Protein AF-A0A8D5JKZ5-F1 (afdb_monomer)

Organism: NCBI:txid2772557

Radius of gyration: 15.25 Å; Cα contacts (8 Å, |Δi|>4): 56; chains: 1; bounding box: 30×24×39 Å

Structure (mmCIF, N/CA/C/O backbone):
data_AF-A0A8D5JKZ5-F1
#
_entry.id   AF-A0A8D5JKZ5-F1
#
loop_
_atom_site.group_PDB
_atom_site.id
_atom_site.type_symbol
_atom_site.label_atom_id
_atom_site.label_alt_id
_atom_site.label_comp_id
_atom_site.label_asym_id
_atom_site.label_entity_id
_atom_site.label_seq_id
_atom_site.pdbx_PDB_ins_code
_atom_site.Cartn_x
_atom_site.Cartn_y
_atom_site.Cartn_z
_atom_site.occupancy
_atom_site.B_iso_or_equiv
_atom_site.auth_seq_id
_atom_site.auth_comp_id
_atom_site.auth_asym_id
_atom_site.auth_atom_id
_atom_site.pdbx_PDB_model_num
ATOM 1 N N . MET A 1 1 ? -13.421 12.354 20.305 1.00 51.94 1 MET A N 1
ATOM 2 C CA . MET A 1 1 ? -14.465 12.404 19.262 1.00 51.94 1 MET A CA 1
ATOM 3 C C . MET A 1 1 ? -13.769 12.057 17.961 1.00 51.94 1 MET A C 1
ATOM 5 O O . MET A 1 1 ? -12.838 12.767 17.607 1.00 51.94 1 MET A O 1
ATOM 9 N N . PHE A 1 2 ? -14.089 10.918 17.348 1.00 59.00 2 PHE A N 1
ATOM 10 C CA . PHE A 1 2 ? -13.493 10.547 16.064 1.00 59.00 2 PHE A CA 1
ATOM 11 C C . PHE A 1 2 ? -13.867 11.606 15.033 1.00 59.00 2 PHE A C 1
ATOM 13 O O . PHE A 1 2 ? -15.048 11.922 14.882 1.00 59.00 2 PHE A O 1
ATOM 20 N N . ASP A 1 3 ? -12.876 12.170 14.352 1.00 75.62 3 ASP A N 1
ATOM 21 C CA . ASP A 1 3 ? -13.149 13.134 13.297 1.00 75.62 3 ASP A CA 1
ATOM 22 C C . ASP A 1 3 ? -13.537 12.352 12.037 1.00 75.62 3 ASP A C 1
ATOM 24 O O . ASP A 1 3 ? -12.699 11.906 11.252 1.00 75.62 3 ASP A O 1
ATOM 28 N N . HIS A 1 4 ? -14.834 12.066 11.915 1.00 82.62 4 HIS A N 1
ATOM 29 C CA . HIS A 1 4 ? -15.393 11.237 10.847 1.00 82.62 4 HIS A CA 1
ATOM 30 C C . HIS A 1 4 ? -15.001 11.757 9.454 1.00 82.62 4 HIS A C 1
ATOM 32 O O . HIS A 1 4 ? -14.734 10.966 8.550 1.00 82.62 4 HIS A O 1
ATOM 38 N N . ASN A 1 5 ? -14.876 13.079 9.307 1.00 87.19 5 ASN A N 1
ATOM 39 C CA . ASN A 1 5 ? -14.410 13.710 8.075 1.00 87.19 5 ASN A CA 1
ATOM 40 C C . ASN A 1 5 ? -12.963 13.326 7.754 1.00 87.19 5 ASN A C 1
ATOM 42 O O . ASN A 1 5 ? -12.673 12.917 6.634 1.00 87.19 5 ASN A O 1
ATOM 46 N N . MET A 1 6 ? -12.077 13.350 8.751 1.00 88.25 6 MET A N 1
ATOM 47 C CA . MET A 1 6 ? -10.681 12.944 8.586 1.00 88.25 6 MET A CA 1
ATOM 48 C C . MET A 1 6 ? -10.557 11.471 8.178 1.00 88.25 6 MET A C 1
ATOM 50 O O . MET A 1 6 ? -9.745 11.139 7.316 1.00 88.25 6 MET A O 1
ATOM 54 N N . LEU A 1 7 ? -11.365 10.581 8.764 1.00 91.12 7 LEU A N 1
ATOM 55 C CA . LEU A 1 7 ? -11.399 9.169 8.374 1.00 91.12 7 LEU A CA 1
ATOM 56 C C . LEU A 1 7 ? -11.854 8.999 6.917 1.00 91.12 7 LEU A C 1
ATOM 58 O O . LEU A 1 7 ? -11.210 8.278 6.153 1.00 91.12 7 LEU A O 1
ATOM 62 N N . LEU A 1 8 ? -12.930 9.686 6.521 1.00 92.38 8 LEU A N 1
ATOM 63 C CA . LEU A 1 8 ? -13.418 9.679 5.141 1.00 92.38 8 LEU A CA 1
ATOM 64 C C . LEU A 1 8 ? -12.366 10.206 4.161 1.00 92.38 8 LEU A C 1
ATOM 66 O O . LEU A 1 8 ? -12.198 9.635 3.086 1.00 92.38 8 LEU A O 1
ATOM 70 N N . ASP A 1 9 ? -11.624 11.246 4.528 1.00 93.62 9 ASP A N 1
ATOM 71 C CA . ASP A 1 9 ? -10.573 11.800 3.677 1.00 93.62 9 ASP A CA 1
ATOM 72 C C . ASP A 1 9 ? -9.389 10.845 3.512 1.00 93.62 9 ASP A C 1
ATOM 74 O O . ASP A 1 9 ? -8.822 10.757 2.422 1.00 93.62 9 ASP A O 1
ATOM 78 N N . ILE A 1 10 ? -9.033 1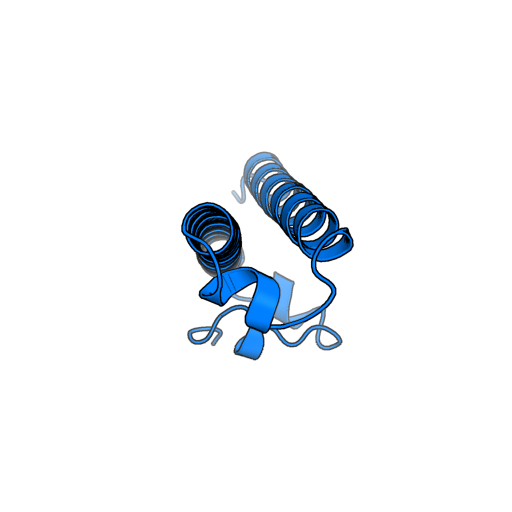0.081 4.549 1.00 93.94 10 ILE A N 1
ATOM 79 C CA . ILE A 1 10 ? -7.999 9.041 4.437 1.00 93.94 10 ILE A CA 1
ATOM 80 C C . ILE A 1 10 ? -8.492 7.896 3.540 1.00 93.94 10 ILE A C 1
ATOM 82 O O . ILE A 1 10 ? -7.757 7.437 2.666 1.00 93.94 10 ILE A O 1
ATOM 86 N N . LEU A 1 11 ? -9.749 7.467 3.688 1.00 93.88 11 LEU A N 1
ATOM 87 C CA . LEU A 1 11 ? -10.349 6.448 2.819 1.00 93.88 11 LEU A CA 1
ATOM 88 C C . LEU A 1 11 ? -10.393 6.898 1.351 1.00 93.88 11 LEU A C 1
ATOM 90 O O . LEU A 1 11 ? -10.084 6.112 0.454 1.00 93.88 11 LEU A O 1
ATOM 94 N N . ARG A 1 12 ? -10.719 8.172 1.090 1.00 95.31 12 ARG A N 1
ATOM 95 C CA . ARG A 1 12 ? -10.666 8.762 -0.258 1.00 95.31 12 ARG A CA 1
ATOM 96 C C . ARG A 1 12 ? -9.250 8.743 -0.828 1.00 95.31 12 ARG A C 1
ATOM 98 O O . ARG A 1 12 ? -9.080 8.328 -1.971 1.00 95.31 12 ARG A O 1
ATOM 105 N N . GLN A 1 13 ? -8.243 9.109 -0.036 1.00 94.62 13 GLN A N 1
ATOM 106 C CA . GLN A 1 13 ? -6.837 9.053 -0.457 1.00 94.62 13 GLN A CA 1
ATOM 107 C C . GLN A 1 13 ? -6.402 7.631 -0.824 1.00 94.62 13 GLN A C 1
ATOM 109 O O . GLN A 1 13 ? -5.782 7.433 -1.869 1.00 94.62 13 GLN A O 1
ATOM 114 N N . ILE A 1 14 ? -6.783 6.631 -0.020 1.00 95.12 14 ILE A N 1
ATOM 115 C CA . ILE A 1 14 ? -6.515 5.217 -0.323 1.00 95.12 14 ILE A CA 1
ATOM 116 C C . ILE A 1 14 ? -7.174 4.817 -1.645 1.00 95.12 14 ILE A C 1
ATOM 118 O O . ILE A 1 14 ? -6.524 4.206 -2.497 1.00 95.12 14 ILE A O 1
ATOM 122 N N . LEU A 1 15 ? -8.444 5.177 -1.847 1.00 95.38 15 LEU A N 1
ATOM 123 C CA . LEU A 1 15 ? -9.175 4.862 -3.073 1.00 95.38 15 LEU A CA 1
ATOM 124 C C . LEU A 1 15 ? -8.525 5.505 -4.306 1.00 95.38 15 LEU A C 1
ATOM 126 O O . LEU A 1 15 ? -8.358 4.847 -5.333 1.00 95.38 15 LEU A O 1
ATOM 130 N N . GLU A 1 16 ? -8.144 6.778 -4.222 1.00 96.25 16 GLU A N 1
ATOM 131 C CA . GLU A 1 16 ? -7.480 7.486 -5.318 1.00 96.25 16 GLU A CA 1
ATOM 132 C C . GLU A 1 16 ? -6.103 6.904 -5.636 1.00 96.25 16 GLU A C 1
ATOM 134 O O . GLU A 1 16 ? -5.793 6.674 -6.808 1.00 96.25 16 GLU A O 1
ATOM 139 N N . ALA A 1 17 ? -5.292 6.617 -4.616 1.00 95.69 17 ALA A N 1
ATOM 140 C CA . ALA A 1 17 ? -3.996 5.976 -4.795 1.00 95.69 17 ALA A CA 1
ATOM 141 C C . ALA A 1 17 ? -4.153 4.590 -5.442 1.00 95.69 17 ALA A C 1
ATOM 143 O O . ALA A 1 17 ? -3.463 4.290 -6.415 1.00 95.69 17 ALA A O 1
ATOM 144 N N . SER A 1 18 ? -5.130 3.795 -4.995 1.00 94.56 18 SER A N 1
ATOM 145 C CA . SER A 1 18 ? -5.421 2.463 -5.547 1.00 94.56 18 SER A CA 1
ATOM 146 C C . SER A 1 18 ? -5.846 2.523 -7.018 1.00 94.56 18 SER A C 1
ATOM 148 O O . SER A 1 18 ? -5.379 1.733 -7.844 1.00 94.56 18 SER A O 1
ATOM 150 N N . LYS A 1 19 ? -6.681 3.507 -7.385 1.00 95.81 19 LYS A N 1
ATOM 151 C CA . LYS A 1 19 ? -7.060 3.763 -8.785 1.00 95.81 19 LYS A CA 1
ATOM 152 C C . LYS A 1 19 ? -5.852 4.154 -9.635 1.00 95.81 19 LYS A C 1
ATOM 154 O O . LYS A 1 19 ? -5.709 3.659 -10.748 1.00 95.81 19 LYS A O 1
ATOM 159 N N . ARG A 1 20 ? -4.967 5.016 -9.120 1.00 95.00 20 ARG A N 1
ATOM 160 C CA . ARG A 1 20 ? -3.738 5.428 -9.824 1.00 95.00 20 ARG A CA 1
ATOM 161 C C . ARG A 1 20 ? -2.783 4.259 -10.034 1.00 95.00 20 ARG A C 1
ATOM 163 O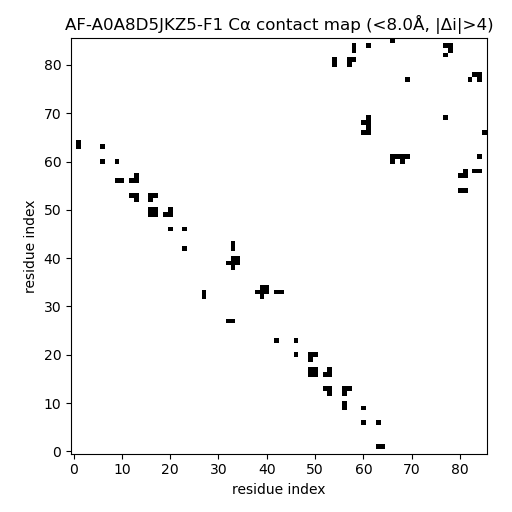 O . ARG A 1 20 ? -2.236 4.137 -11.125 1.00 95.00 20 ARG A O 1
ATOM 170 N N . VAL A 1 21 ? -2.604 3.408 -9.024 1.00 94.19 21 VAL A N 1
ATOM 171 C CA . VAL A 1 21 ? -1.806 2.178 -9.130 1.00 94.19 21 VAL A CA 1
ATOM 172 C C . VAL A 1 21 ? -2.374 1.293 -10.236 1.00 94.19 21 VAL A C 1
ATOM 174 O O . VAL A 1 21 ? -1.664 1.002 -11.195 1.00 94.19 21 VAL A O 1
ATOM 177 N N . SER A 1 22 ? -3.669 0.969 -10.168 1.00 93.06 22 SER A N 1
ATOM 178 C CA . SER A 1 22 ? -4.344 0.136 -11.175 1.00 93.06 22 SER A CA 1
ATOM 179 C C . SER A 1 22 ? -4.176 0.708 -12.584 1.00 93.06 22 SER A C 1
ATOM 181 O O . SER A 1 22 ? -3.726 0.012 -13.489 1.00 93.06 22 SER A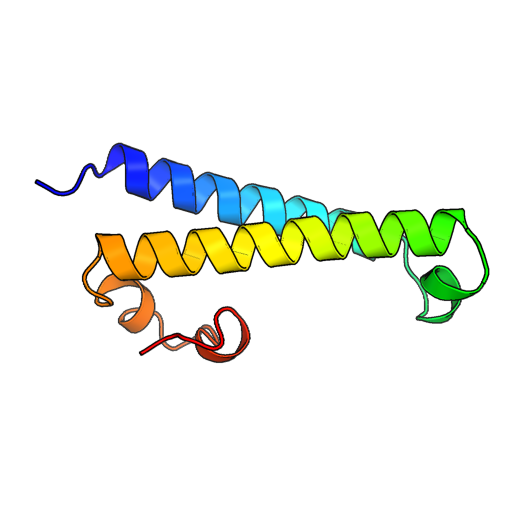 O 1
ATOM 183 N N . LYS A 1 23 ? -4.413 2.017 -12.753 1.00 92.62 23 LYS A N 1
ATOM 184 C CA . LYS A 1 23 ? -4.270 2.697 -14.045 1.00 92.62 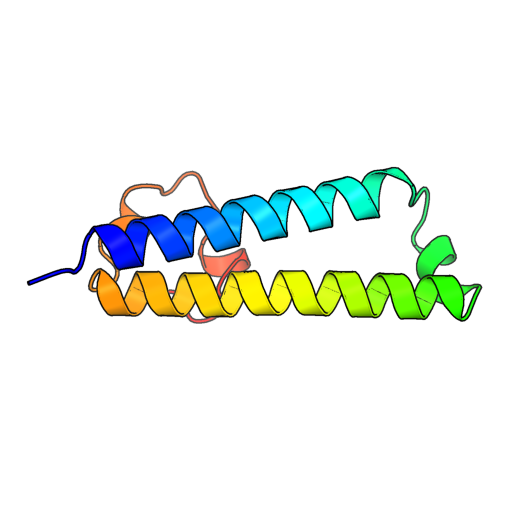23 LYS A CA 1
ATOM 185 C C . LYS A 1 23 ? -2.841 2.659 -14.588 1.00 92.62 23 LYS A C 1
ATOM 187 O O . LYS A 1 23 ? -2.638 2.592 -15.795 1.00 92.62 23 LYS A O 1
ATOM 192 N N . ARG A 1 24 ? -1.833 2.735 -13.715 1.00 89.06 24 ARG A N 1
ATOM 193 C CA . ARG A 1 24 ? -0.422 2.669 -14.122 1.00 89.06 24 ARG A CA 1
ATOM 194 C C . ARG A 1 24 ? -0.016 1.262 -14.542 1.00 89.06 24 ARG A C 1
ATOM 196 O O . ARG A 1 24 ? 0.797 1.154 -15.458 1.00 89.06 24 ARG A O 1
ATOM 203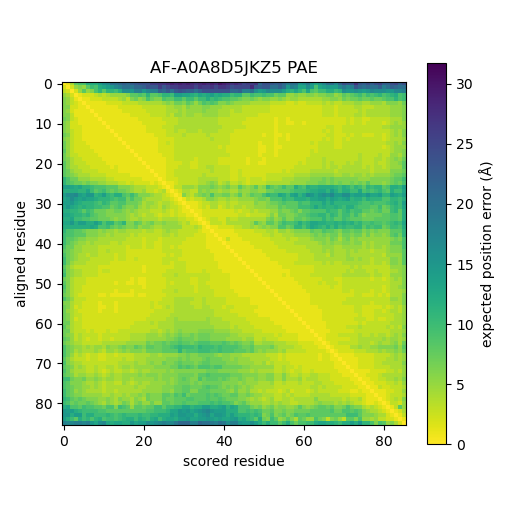 N N . PHE A 1 25 ? -0.594 0.234 -13.928 1.00 88.88 25 PHE A N 1
ATOM 204 C CA . PHE A 1 25 ? -0.384 -1.160 -14.315 1.00 88.88 25 PHE A CA 1
ATOM 205 C C . PHE A 1 25 ? -1.081 -1.548 -15.626 1.00 88.88 25 PHE A C 1
ATOM 207 O O . PHE A 1 25 ? -0.594 -2.449 -16.291 1.00 88.88 25 PHE A O 1
ATOM 214 N N . GLU A 1 26 ? -2.141 -0.854 -16.061 1.00 89.00 26 GLU A N 1
ATOM 215 C CA . GLU A 1 26 ? -2.844 -1.180 -17.323 1.00 89.00 26 GLU A CA 1
ATOM 216 C C . GLU A 1 26 ? -1.943 -1.204 -18.566 1.00 89.00 26 GLU A C 1
ATOM 218 O O . GLU A 1 26 ? -2.249 -1.902 -19.523 1.00 89.00 26 GLU A O 1
ATOM 223 N N . THR A 1 27 ? -0.858 -0.426 -18.581 1.00 82.38 27 THR A N 1
ATOM 224 C CA . THR A 1 27 ? 0.060 -0.355 -19.731 1.00 82.38 27 THR A CA 1
ATOM 225 C C . THR A 1 27 ? 1.330 -1.188 -19.520 1.00 82.38 27 THR A C 1
ATOM 227 O O . THR A 1 27 ? 2.359 -0.889 -20.127 1.00 82.38 27 THR A O 1
ATOM 230 N N . VAL A 1 28 ? 1.320 -2.101 -18.548 1.00 86.31 28 VAL A N 1
ATOM 231 C CA . VAL A 1 28 ? 2.467 -2.924 -18.163 1.00 86.31 28 VAL A CA 1
ATOM 232 C C . VAL A 1 28 ? 2.146 -4.363 -18.532 1.00 86.31 28 VAL A C 1
ATOM 234 O O . VAL A 1 28 ? 1.410 -5.043 -17.824 1.00 86.31 28 VAL A O 1
ATOM 237 N N . ASP A 1 29 ? 2.722 -4.824 -19.635 1.00 80.75 29 ASP A N 1
ATOM 238 C CA . ASP A 1 29 ? 2.422 -6.153 -20.179 1.00 80.75 29 ASP A CA 1
ATOM 239 C C . ASP A 1 29 ? 3.307 -7.261 -19.584 1.00 80.75 29 ASP A C 1
ATOM 241 O O . ASP A 1 29 ? 3.005 -8.447 -19.705 1.00 80.75 29 ASP A O 1
ATOM 245 N N . SER A 1 30 ? 4.428 -6.897 -18.952 1.00 86.31 30 SER A N 1
ATOM 246 C CA . SER A 1 30 ? 5.390 -7.844 -18.379 1.00 86.31 30 SER A CA 1
ATOM 247 C C . SER A 1 30 ? 6.276 -7.191 -17.318 1.00 86.31 30 SER A C 1
ATOM 249 O O . SER A 1 30 ? 6.368 -5.968 -17.231 1.00 86.31 30 SER A O 1
ATOM 251 N N . VAL A 1 31 ? 6.965 -8.013 -16.524 1.00 84.88 31 VAL A N 1
ATOM 252 C CA . VAL A 1 31 ? 7.955 -7.542 -15.537 1.00 84.88 31 VAL A CA 1
ATOM 253 C C . VAL A 1 31 ? 9.117 -6.817 -16.226 1.00 84.88 31 VAL A C 1
ATOM 255 O O . VAL A 1 31 ? 9.583 -5.792 -15.731 1.00 84.88 31 VAL A O 1
ATOM 258 N N . ASP A 1 32 ? 9.506 -7.293 -17.409 1.00 88.00 32 ASP A N 1
ATOM 259 C CA . ASP A 1 32 ? 10.560 -6.719 -18.247 1.00 88.00 32 ASP A CA 1
ATOM 260 C C . ASP A 1 32 ? 10.314 -5.244 -18.598 1.00 88.00 32 ASP A C 1
ATOM 262 O O . ASP A 1 32 ? 11.259 -4.467 -18.742 1.00 88.00 32 ASP A O 1
ATOM 266 N N . PHE A 1 33 ? 9.047 -4.820 -18.680 1.00 86.69 33 PHE A N 1
ATOM 267 C CA . PHE A 1 33 ? 8.685 -3.417 -18.897 1.00 86.69 33 PHE A CA 1
ATOM 268 C C . PHE A 1 33 ? 9.298 -2.491 -17.834 1.00 86.69 33 PHE A C 1
ATOM 270 O O . PHE A 1 33 ? 9.708 -1.374 -18.154 1.00 86.69 33 PHE A O 1
ATOM 277 N N . PHE A 1 34 ? 9.383 -2.945 -16.580 1.00 86.88 34 PHE A N 1
ATOM 278 C CA . PHE A 1 34 ? 9.941 -2.150 -15.488 1.00 86.88 34 PHE A CA 1
ATOM 279 C C . PHE A 1 34 ? 11.468 -2.165 -15.450 1.00 86.88 34 PHE A C 1
ATOM 281 O O . PHE A 1 34 ? 12.056 -1.206 -14.970 1.00 86.88 34 PHE A O 1
ATOM 288 N N . THR A 1 35 ? 12.117 -3.220 -15.943 1.00 88.25 35 THR A N 1
ATOM 289 C CA . THR A 1 35 ? 13.568 -3.412 -15.780 1.00 88.25 35 THR A CA 1
ATOM 290 C C . THR A 1 35 ? 14.379 -3.071 -17.026 1.00 88.25 35 THR A C 1
ATOM 292 O O . THR A 1 35 ? 15.567 -2.787 -16.914 1.00 88.25 35 THR A O 1
ATOM 295 N N . ASN A 1 36 ? 13.760 -3.061 -18.210 1.00 89.31 36 ASN A N 1
ATOM 296 C CA . ASN A 1 36 ? 14.471 -2.887 -19.482 1.00 89.31 36 ASN A CA 1
ATOM 297 C C . ASN A 1 36 ? 14.701 -1.426 -19.886 1.00 89.31 36 ASN A C 1
ATOM 299 O O . ASN A 1 36 ? 15.324 -1.167 -20.916 1.00 89.31 36 ASN A O 1
ATOM 303 N N . SER A 1 37 ? 14.187 -0.458 -19.124 1.00 90.31 37 SER A N 1
ATOM 304 C CA . SER A 1 37 ? 14.424 0.959 -19.400 1.00 90.31 37 SER A CA 1
ATOM 305 C C . SER A 1 37 ? 14.379 1.811 -18.138 1.00 90.31 37 SER A C 1
ATOM 307 O O . SER A 1 37 ? 13.651 1.503 -17.197 1.00 90.31 37 SER A O 1
ATOM 309 N N . GLU A 1 38 ? 15.095 2.934 -18.163 1.00 89.94 38 GLU A N 1
ATOM 310 C CA . GLU A 1 38 ? 15.065 3.950 -17.104 1.00 89.94 38 GLU A CA 1
ATOM 311 C C . GLU A 1 38 ? 13.638 4.466 -16.850 1.00 89.94 38 GLU A C 1
ATOM 313 O O . GLU A 1 38 ? 13.194 4.530 -15.710 1.00 89.94 38 GLU A O 1
ATOM 318 N N . ARG A 1 39 ? 12.849 4.687 -17.912 1.00 88.25 39 ARG A N 1
ATOM 319 C CA . ARG A 1 39 ? 11.422 5.055 -17.802 1.00 88.25 39 ARG A CA 1
ATOM 320 C C . ARG A 1 39 ? 10.569 3.976 -17.130 1.00 88.25 39 ARG A C 1
ATOM 322 O O . ARG A 1 39 ? 9.593 4.289 -16.448 1.00 88.25 39 ARG A O 1
ATOM 329 N N . GLY A 1 40 ? 10.897 2.706 -17.363 1.00 90.31 40 GLY A N 1
ATOM 330 C CA . GLY A 1 40 ? 10.267 1.568 -16.700 1.00 90.31 40 GLY A CA 1
ATOM 331 C C . GLY A 1 40 ? 10.532 1.594 -15.197 1.00 90.31 40 GLY A C 1
ATOM 332 O O . GLY A 1 40 ? 9.588 1.503 -14.413 1.00 90.31 40 GLY A O 1
ATOM 333 N N . LEU A 1 41 ? 11.791 1.812 -14.811 1.00 91.56 41 LEU A N 1
ATOM 334 C CA . LEU A 1 41 ? 12.211 1.920 -13.413 1.00 91.56 41 LEU A CA 1
ATOM 335 C C . LEU A 1 41 ? 11.554 3.115 -12.715 1.00 91.56 41 LEU A C 1
ATOM 337 O O . LEU A 1 41 ? 10.935 2.940 -11.671 1.00 91.56 41 LEU A O 1
ATOM 341 N N . GLU A 1 42 ? 11.570 4.300 -13.329 1.00 92.00 42 GLU A N 1
ATOM 342 C CA . GLU A 1 42 ? 10.885 5.487 -12.797 1.00 92.00 42 GLU A CA 1
ATOM 343 C C . GLU A 1 42 ? 9.393 5.226 -12.555 1.00 92.00 42 GLU A C 1
ATOM 345 O O . GLU A 1 42 ? 8.807 5.656 -11.557 1.00 92.00 42 GLU A O 1
ATOM 350 N N . LYS A 1 43 ? 8.747 4.496 -13.471 1.00 90.94 43 LYS A N 1
ATOM 351 C CA . LYS A 1 43 ? 7.338 4.136 -13.330 1.00 90.94 43 LYS A CA 1
ATOM 352 C C . LYS A 1 43 ? 7.113 3.131 -12.200 1.00 90.94 43 LYS A C 1
ATOM 354 O O . LYS A 1 43 ? 6.115 3.273 -11.486 1.00 90.94 43 LYS A O 1
ATOM 359 N N . LEU A 1 44 ? 8.010 2.159 -12.030 1.00 92.56 44 LEU A N 1
ATOM 360 C CA . LEU A 1 44 ? 7.994 1.230 -10.900 1.00 92.56 44 LEU A CA 1
ATOM 361 C C . LEU A 1 44 ? 8.129 1.988 -9.576 1.00 92.56 44 LEU A C 1
ATOM 363 O O . LEU A 1 44 ? 7.276 1.831 -8.706 1.00 92.56 44 LEU A O 1
ATOM 367 N N . ASP A 1 45 ? 9.115 2.876 -9.454 1.00 92.38 45 ASP A N 1
ATOM 368 C CA . ASP A 1 45 ? 9.321 3.697 -8.257 1.00 92.38 45 ASP A CA 1
ATOM 369 C C . ASP A 1 45 ? 8.079 4.527 -7.927 1.00 92.38 45 ASP A C 1
ATOM 371 O O . ASP A 1 45 ? 7.608 4.568 -6.786 1.00 92.38 45 ASP A O 1
ATOM 375 N N . ALA A 1 46 ? 7.471 5.129 -8.948 1.00 92.69 46 ALA A N 1
ATOM 376 C CA . ALA A 1 46 ? 6.272 5.928 -8.776 1.00 92.69 46 ALA A CA 1
ATOM 377 C C . ALA A 1 46 ? 5.044 5.084 -8.365 1.00 92.69 46 ALA A C 1
ATOM 379 O O . ALA A 1 46 ? 4.131 5.611 -7.724 1.00 92.69 46 ALA A O 1
ATOM 380 N N . ILE A 1 47 ? 4.976 3.801 -8.736 1.00 93.06 47 ILE A N 1
ATOM 381 C CA . ILE A 1 47 ? 3.969 2.847 -8.238 1.00 93.06 47 ILE A CA 1
ATOM 382 C C . ILE A 1 47 ? 4.272 2.471 -6.784 1.00 93.06 47 ILE A C 1
ATOM 384 O O . ILE A 1 47 ? 3.372 2.534 -5.945 1.00 93.06 47 ILE A O 1
ATOM 388 N N . CYS A 1 48 ? 5.525 2.140 -6.469 1.00 93.19 48 CYS A N 1
ATOM 389 C CA . CYS A 1 48 ? 5.969 1.793 -5.120 1.00 93.19 48 CYS A CA 1
ATOM 390 C C . CYS A 1 48 ? 5.658 2.911 -4.116 1.00 93.19 48 CYS A C 1
ATOM 392 O O . CYS A 1 48 ? 5.113 2.637 -3.048 1.00 93.19 48 CYS A O 1
ATOM 394 N N . MET A 1 49 ? 5.893 4.178 -4.476 1.00 94.31 49 MET A N 1
ATOM 395 C CA . MET A 1 49 ? 5.525 5.324 -3.635 1.00 94.31 49 MET A CA 1
ATOM 396 C C . MET A 1 49 ? 4.021 5.382 -3.322 1.00 94.31 49 MET A C 1
ATOM 398 O O . MET A 1 49 ? 3.639 5.681 -2.191 1.00 94.31 49 MET A O 1
ATOM 402 N N . LEU A 1 50 ? 3.153 5.072 -4.293 1.00 94.69 50 LEU A N 1
ATOM 403 C CA . LEU A 1 50 ? 1.702 5.031 -4.068 1.00 94.69 50 LEU A CA 1
ATOM 404 C C . LEU A 1 50 ? 1.306 3.876 -3.140 1.00 94.69 50 LEU A C 1
ATOM 406 O O . LEU A 1 50 ? 0.454 4.062 -2.274 1.00 94.69 50 LEU A O 1
ATOM 410 N N . LEU A 1 51 ? 1.932 2.706 -3.291 1.00 93.44 51 LEU A N 1
ATOM 411 C CA . LEU A 1 51 ? 1.698 1.551 -2.418 1.00 93.44 51 LEU A CA 1
ATOM 412 C C . LEU A 1 51 ? 2.123 1.841 -0.971 1.00 93.44 51 LEU A C 1
ATOM 414 O O . LEU A 1 51 ? 1.373 1.543 -0.042 1.00 93.44 51 LEU A O 1
ATOM 418 N N . ILE A 1 52 ? 3.270 2.500 -0.774 1.00 91.88 52 ILE A N 1
ATOM 419 C CA . ILE A 1 52 ? 3.725 2.952 0.550 1.00 91.88 52 ILE A CA 1
ATOM 420 C C . ILE A 1 52 ? 2.707 3.923 1.165 1.00 91.88 52 ILE A C 1
ATOM 422 O O . ILE A 1 52 ? 2.315 3.756 2.320 1.00 91.88 52 ILE A O 1
ATOM 426 N N . ALA A 1 53 ? 2.221 4.902 0.393 1.00 92.38 53 ALA A N 1
ATOM 427 C CA . ALA A 1 53 ? 1.225 5.864 0.867 1.00 92.38 53 ALA A CA 1
ATOM 428 C C . ALA A 1 53 ? -0.099 5.195 1.291 1.00 92.38 53 ALA A C 1
ATOM 430 O O . ALA A 1 53 ? -0.712 5.611 2.280 1.00 92.38 53 ALA A O 1
ATOM 431 N N . ILE A 1 54 ? -0.524 4.142 0.583 1.00 94.69 54 ILE A N 1
ATOM 432 C CA . ILE A 1 54 ? -1.687 3.326 0.963 1.00 94.69 54 ILE A CA 1
ATOM 433 C C . ILE A 1 54 ? -1.426 2.627 2.302 1.00 94.69 54 ILE A C 1
ATOM 435 O O . ILE A 1 54 ? -2.251 2.740 3.209 1.00 94.69 54 ILE A O 1
ATOM 439 N N . GLY A 1 55 ? -0.276 1.966 2.458 1.00 93.06 55 GLY A N 1
ATOM 440 C CA . GLY A 1 55 ? 0.095 1.273 3.696 1.00 93.06 55 GLY A CA 1
ATOM 441 C C . GLY A 1 55 ? 0.132 2.203 4.916 1.00 93.06 55 GLY A C 1
ATOM 442 O O . GLY A 1 55 ? -0.438 1.889 5.961 1.00 93.06 55 GLY A O 1
ATOM 443 N N . GLU A 1 56 ? 0.725 3.390 4.776 1.00 92.19 56 GLU A N 1
ATOM 444 C CA . GLU A 1 56 ? 0.752 4.409 5.837 1.00 92.19 56 GLU A CA 1
ATOM 445 C C . GLU A 1 56 ? -0.650 4.948 6.169 1.00 92.19 56 GLU A C 1
ATOM 447 O O . GLU A 1 56 ? -1.000 5.134 7.338 1.00 92.19 56 GLU A O 1
ATOM 452 N N . SER A 1 57 ? -1.498 5.134 5.155 1.00 93.81 57 SER A N 1
ATOM 453 C CA . SER A 1 57 ? -2.896 5.535 5.348 1.00 93.81 57 SER A CA 1
ATOM 454 C C . SER A 1 57 ? -3.696 4.471 6.105 1.00 93.81 57 SER A C 1
ATOM 456 O O . SER A 1 57 ? -4.475 4.811 6.996 1.00 93.81 57 SER A O 1
ATOM 458 N N . LEU A 1 58 ? -3.467 3.186 5.819 1.00 93.19 58 LEU A N 1
ATOM 459 C CA . LEU A 1 58 ? -4.096 2.074 6.536 1.00 93.19 58 LEU A CA 1
ATOM 460 C C . LEU A 1 58 ? -3.659 2.014 8.002 1.00 93.19 58 LEU A C 1
ATOM 462 O O . LEU A 1 58 ? -4.517 1.894 8.873 1.00 93.19 58 LEU A O 1
ATOM 466 N N . LYS A 1 59 ? -2.363 2.186 8.303 1.00 90.81 59 LYS A N 1
ATOM 467 C CA . LYS A 1 59 ? -1.874 2.300 9.693 1.00 90.81 59 LYS A CA 1
ATOM 468 C C . LYS A 1 59 ? -2.553 3.446 10.440 1.00 90.81 59 LYS A C 1
ATOM 470 O O . LYS A 1 59 ? -2.904 3.319 11.612 1.00 90.81 59 LYS A O 1
ATOM 475 N N . LYS A 1 60 ? -2.75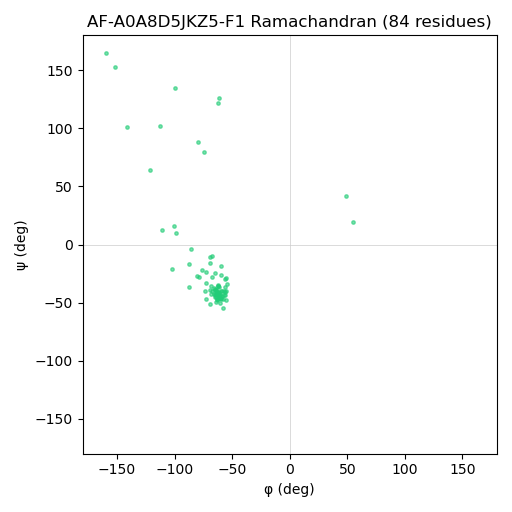2 4.575 9.758 1.00 91.31 60 LYS A N 1
ATOM 476 C CA . LYS A 1 60 ? -3.430 5.742 10.321 1.00 91.31 60 LYS A CA 1
ATOM 477 C C . LYS A 1 60 ? -4.902 5.449 10.623 1.00 91.31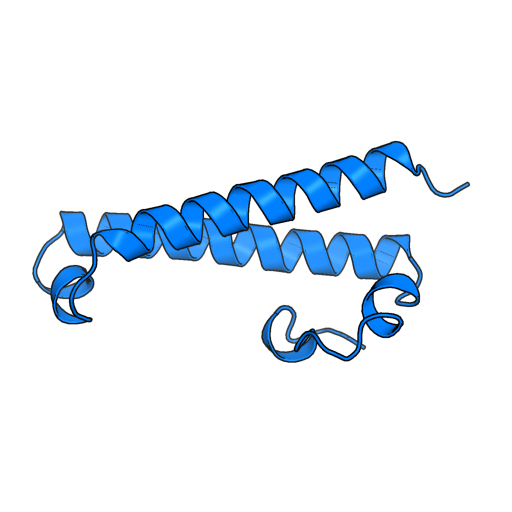 60 LYS A C 1
ATOM 479 O O . LYS A 1 60 ? -5.361 5.819 11.699 1.00 91.31 60 LYS A O 1
ATOM 484 N N . ILE A 1 61 ? -5.619 4.765 9.727 1.00 91.75 61 ILE A N 1
ATOM 485 C CA . ILE A 1 61 ? -6.995 4.301 9.981 1.00 91.75 61 ILE A CA 1
ATOM 486 C C . ILE A 1 61 ? -7.032 3.351 11.173 1.00 91.75 61 ILE A C 1
ATOM 488 O O . ILE A 1 61 ? -7.872 3.521 12.052 1.00 91.75 61 ILE A O 1
ATOM 492 N N . ASP A 1 62 ? -6.118 2.385 11.224 1.00 89.62 62 ASP A N 1
ATOM 493 C CA . ASP A 1 62 ? -6.059 1.399 12.300 1.00 89.62 62 ASP A CA 1
ATOM 494 C C . ASP A 1 62 ? -5.893 2.085 13.662 1.00 89.62 62 ASP A C 1
ATOM 496 O O . ASP A 1 62 ? -6.690 1.869 14.571 1.00 89.62 62 ASP A O 1
ATOM 500 N N . LYS A 1 63 ? -4.964 3.045 13.754 1.00 88.81 63 LYS A N 1
ATOM 501 C CA . LYS A 1 63 ? -4.752 3.862 14.956 1.00 88.81 63 LYS A CA 1
ATOM 502 C C . LYS A 1 63 ? -5.953 4.745 15.314 1.00 88.81 63 LYS A C 1
ATOM 504 O O . LYS A 1 63 ? -6.237 4.930 16.488 1.00 88.81 63 LYS A O 1
ATOM 509 N N . ILE A 1 64 ? -6.625 5.338 14.325 1.00 89.81 64 ILE A N 1
ATOM 510 C CA . ILE A 1 64 ? -7.776 6.229 14.560 1.00 89.81 64 ILE A CA 1
ATOM 511 C C . ILE A 1 64 ? -9.031 5.439 14.917 1.00 89.81 64 ILE A C 1
ATOM 513 O O . ILE A 1 64 ? -9.939 6.013 15.491 1.00 89.81 64 ILE A O 1
ATOM 517 N N . THR A 1 65 ? -9.121 4.160 14.569 1.00 89.00 65 THR A N 1
ATOM 518 C CA . THR A 1 65 ? -10.325 3.343 14.789 1.00 89.00 65 THR A CA 1
ATOM 519 C C . THR A 1 65 ? -10.118 2.261 15.844 1.00 89.00 65 THR A C 1
ATOM 521 O O . THR A 1 65 ? -10.945 1.355 15.947 1.00 89.00 65 THR A O 1
ATOM 524 N N . ASP A 1 66 ? -9.020 2.330 16.603 1.00 87.88 66 ASP A N 1
ATOM 525 C CA . ASP A 1 66 ? -8.615 1.326 17.595 1.00 87.88 66 ASP A CA 1
ATOM 526 C C . ASP A 1 66 ? -8.667 -0.107 17.029 1.00 87.88 66 ASP A C 1
ATOM 528 O O . ASP A 1 66 ? -9.169 -1.046 17.648 1.00 87.88 66 ASP A O 1
ATOM 532 N N . SER A 1 67 ? -8.213 -0.252 15.783 1.00 86.19 67 SER A N 1
ATOM 533 C CA . SER A 1 67 ? -8.213 -1.489 14.995 1.00 86.19 67 SER A C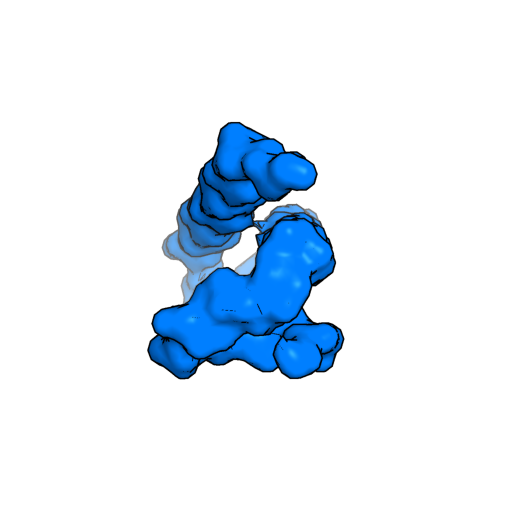A 1
ATOM 534 C C . SER A 1 67 ? -9.579 -2.176 14.843 1.00 86.19 67 SER A C 1
ATOM 536 O O . SER A 1 67 ? -9.646 -3.362 14.519 1.00 86.19 67 SER A O 1
ATOM 538 N N . THR A 1 68 ? -10.693 -1.468 15.055 1.00 89.06 68 THR A N 1
ATOM 539 C CA . THR A 1 68 ? -12.046 -2.051 14.963 1.00 89.06 68 THR A CA 1
ATOM 540 C C . THR A 1 68 ? -12.614 -2.016 13.544 1.00 89.06 68 THR A C 1
ATOM 542 O O . THR A 1 68 ? -13.279 -2.964 13.125 1.00 89.06 68 THR A O 1
ATOM 545 N N . LEU A 1 69 ? -12.328 -0.958 12.775 1.00 90.19 69 LEU A N 1
ATOM 546 C CA . LEU A 1 69 ? -12.954 -0.740 11.468 1.00 90.19 69 LEU A CA 1
ATOM 547 C C . LEU A 1 69 ? -12.492 -1.760 10.425 1.00 90.19 69 LEU A C 1
ATOM 549 O O . LEU A 1 69 ? -13.324 -2.374 9.769 1.00 90.19 69 LEU A O 1
ATOM 553 N N . LEU A 1 70 ? -11.180 -1.946 10.260 1.00 89.69 70 LEU A N 1
ATOM 554 C CA . LEU A 1 70 ? -10.640 -2.853 9.241 1.00 89.69 70 LEU A CA 1
ATOM 555 C C . LEU A 1 70 ? -11.018 -4.314 9.543 1.00 89.69 70 LEU A C 1
ATOM 557 O O . LEU A 1 70 ? -11.404 -5.051 8.639 1.00 89.69 70 LEU A O 1
ATOM 561 N N . LYS A 1 71 ? -11.036 -4.714 10.824 1.00 89.19 71 LYS A N 1
ATOM 562 C CA . LYS A 1 71 ? -11.468 -6.059 11.258 1.00 89.19 71 LYS A CA 1
ATOM 563 C C . LYS A 1 71 ? -12.912 -6.388 10.877 1.00 89.19 71 LYS A C 1
ATOM 565 O O . LYS A 1 71 ? -13.225 -7.559 10.686 1.00 89.19 71 LYS A O 1
ATOM 570 N N . ALA A 1 72 ? -13.773 -5.380 10.722 1.00 91.88 72 ALA A N 1
ATOM 571 C CA . ALA A 1 72 ? -15.147 -5.568 10.259 1.00 91.88 72 ALA A CA 1
ATOM 572 C C . ALA A 1 72 ? -15.242 -5.999 8.780 1.00 91.88 72 ALA A C 1
ATOM 574 O O . ALA A 1 72 ? -16.313 -6.405 8.335 1.00 91.88 72 ALA A O 1
ATOM 575 N N . TYR A 1 73 ? -14.136 -5.947 8.028 1.00 91.31 73 TYR A N 1
ATOM 576 C CA . TYR A 1 73 ? -14.064 -6.313 6.613 1.00 91.31 73 TYR A CA 1
ATOM 577 C C . TYR A 1 73 ? -13.044 -7.443 6.363 1.00 91.31 73 TYR A C 1
ATOM 579 O O . TYR A 1 73 ? -12.043 -7.227 5.678 1.00 91.31 73 TYR A O 1
ATOM 587 N N . PRO A 1 74 ? -13.257 -8.660 6.893 1.00 90.12 74 PRO A N 1
ATOM 588 C CA . PRO A 1 74 ? -12.292 -9.763 6.811 1.00 90.12 74 PRO A CA 1
ATOM 589 C C . PRO A 1 74 ? -12.078 -10.316 5.391 1.00 90.12 74 PRO A C 1
ATOM 591 O O . PRO A 1 74 ? -11.169 -11.111 5.179 1.00 90.12 74 PRO A O 1
ATOM 594 N N . GLN A 1 75 ? -12.897 -9.916 4.414 1.00 92.31 75 GLN A N 1
ATOM 595 C CA . GLN A 1 75 ? -12.729 -10.292 3.007 1.00 92.31 75 GLN A CA 1
ATOM 596 C C . GLN A 1 75 ? -11.499 -9.656 2.344 1.00 92.31 75 GLN A C 1
ATOM 598 O O . GLN A 1 75 ? -11.113 -10.068 1.253 1.00 92.31 75 GLN A O 1
ATOM 603 N N . VAL A 1 76 ? -10.919 -8.626 2.964 1.00 89.31 76 VAL A N 1
ATOM 604 C CA . VAL A 1 76 ? -9.700 -7.969 2.489 1.00 89.31 76 VAL A CA 1
ATOM 605 C C . VAL A 1 76 ? -8.513 -8.500 3.287 1.00 89.31 76 VAL A C 1
ATOM 607 O O . VAL A 1 76 ? -8.566 -8.575 4.515 1.00 89.31 76 VAL A O 1
ATOM 610 N N . ASP A 1 77 ? -7.419 -8.825 2.599 1.00 88.56 77 ASP A N 1
ATOM 611 C CA . ASP A 1 77 ? -6.166 -9.209 3.250 1.00 88.56 77 ASP A CA 1
ATOM 612 C C . ASP A 1 77 ? -5.451 -7.983 3.847 1.00 88.56 77 ASP A C 1
ATOM 614 O O . ASP A 1 77 ? -4.511 -7.419 3.281 1.00 88.56 77 ASP A O 1
ATOM 618 N N . TRP A 1 78 ? -5.915 -7.551 5.021 1.00 89.12 78 TRP A N 1
ATOM 619 C CA . TRP A 1 78 ? -5.328 -6.422 5.745 1.00 89.12 78 TRP A CA 1
ATOM 620 C C . TRP A 1 78 ? -3.898 -6.685 6.218 1.00 89.12 78 TRP A C 1
ATOM 622 O O . TRP A 1 78 ? -3.145 -5.728 6.373 1.00 89.12 78 TRP A O 1
ATOM 632 N N . LYS A 1 79 ? -3.498 -7.952 6.407 1.00 86.00 79 LYS A N 1
ATOM 633 C CA . LYS A 1 79 ? -2.116 -8.309 6.763 1.00 86.00 79 LYS A CA 1
ATOM 634 C C . LYS A 1 79 ? -1.177 -8.149 5.572 1.00 86.00 79 LYS A C 1
ATOM 636 O O . LYS A 1 79 ? -0.075 -7.636 5.742 1.00 86.00 79 LYS A O 1
ATOM 641 N N . GLY A 1 80 ? -1.622 -8.532 4.376 1.00 85.50 80 GLY A N 1
ATOM 642 C CA . GLY A 1 80 ? -0.897 -8.264 3.135 1.00 85.50 80 GLY A CA 1
ATOM 643 C C . GLY A 1 80 ? -0.793 -6.767 2.825 1.00 85.50 80 GLY A C 1
ATOM 644 O O . GLY A 1 80 ? 0.259 -6.293 2.403 1.00 85.50 80 GLY A O 1
ATOM 645 N N . ALA A 1 81 ? -1.858 -6.000 3.084 1.00 82.69 81 ALA A N 1
ATOM 646 C CA . ALA A 1 81 ? -1.888 -4.556 2.832 1.00 82.69 81 ALA A CA 1
ATOM 647 C C . ALA A 1 81 ? -1.165 -3.712 3.904 1.00 82.69 81 ALA A C 1
ATOM 649 O O . ALA A 1 81 ? -0.678 -2.618 3.615 1.00 82.69 81 ALA A O 1
ATOM 650 N N . ASN A 1 82 ? -1.095 -4.201 5.144 1.00 79.25 82 ASN A N 1
ATOM 651 C CA . ASN A 1 82 ? -0.374 -3.586 6.252 1.00 79.25 82 ASN A CA 1
ATOM 652 C C . ASN A 1 82 ? 0.293 -4.685 7.106 1.00 79.25 82 ASN A C 1
ATOM 654 O O . ASN A 1 82 ? -0.363 -5.273 7.967 1.00 79.25 82 ASN A O 1
ATOM 658 N N . PRO A 1 83 ? 1.608 -4.925 6.945 1.00 69.62 83 PRO A N 1
ATOM 659 C CA . PRO A 1 83 ? 2.326 -5.981 7.669 1.00 69.62 83 PRO A CA 1
ATOM 660 C C . PRO A 1 83 ? 2.290 -5.856 9.200 1.00 69.62 83 PRO A C 1
ATOM 662 O O . PRO A 1 83 ? 2.560 -6.825 9.903 1.00 69.62 83 PRO A O 1
ATOM 665 N N . HIS A 1 84 ? 1.967 -4.670 9.725 1.00 70.25 84 HIS A N 1
ATOM 666 C CA . HIS A 1 84 ? 1.857 -4.396 11.162 1.00 70.25 84 HIS A CA 1
ATOM 667 C C . HIS A 1 84 ? 0.407 -4.426 11.675 1.00 70.25 84 HIS A C 1
ATOM 669 O O . HIS A 1 84 ? 0.145 -4.005 12.802 1.00 70.25 84 HIS A O 1
ATOM 675 N N . PHE A 1 85 ? -0.541 -4.880 10.853 1.00 73.25 85 PHE A N 1
ATOM 676 C CA . PHE A 1 85 ? -1.946 -4.995 11.230 1.00 73.25 85 PHE A CA 1
ATOM 677 C C . PHE A 1 85 ? -2.124 -5.990 12.389 1.00 73.25 85 PHE A C 1
ATOM 679 O O . PHE A 1 85 ? -1.712 -7.149 12.283 1.00 73.25 85 PHE A O 1
ATOM 686 N N . SER A 1 86 ? -2.707 -5.510 13.496 1.00 60.00 86 SER A N 1
ATOM 687 C CA . SER A 1 86 ? -2.814 -6.211 14.790 1.00 60.00 86 SER A CA 1
ATOM 688 C C . SER A 1 86 ? -4.198 -6.796 15.040 1.00 60.00 86 SER A C 1
ATOM 690 O O . SER A 1 86 ? -5.200 -6.074 14.856 1.00 60.00 86 SER A O 1
#

Mean predicted aligned error: 4.9 Å

Sequence (86 aa):
MFDHNMLLDILRQILEASKRVSKRFETVDSVDFFTNSERGLEKLDAICMLLIAIGESLKKIDKITDSTLLKAYPQVDWKGANPHFS

pLDDT: mean 88.46, std 7.96, range [51.94, 96.25]

Foldseek 3Di:
DQPVVVLVVLVVLLVVLVVVLVVLCVVPPDPCQLVVDPVSVVSVVVSVVSLVSNQVSLVVNCVSVVNPVVVVPVVDPVCVSHVPRD

Solvent-accessible surface area (backbone atoms only — not comparable to full-atom values): 4964 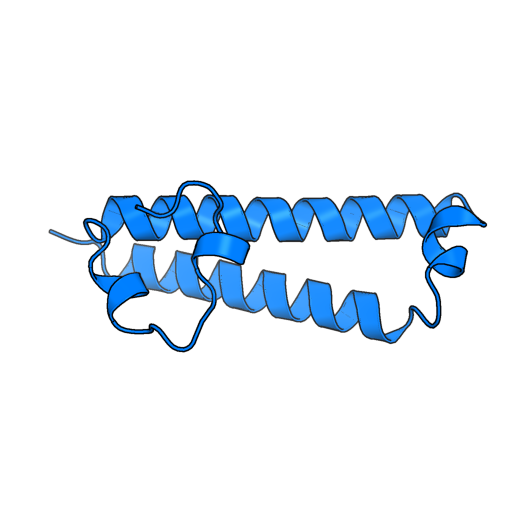Å² total; per-residue (Å²): 131,82,59,64,66,60,54,50,52,46,52,48,51,39,52,52,40,52,51,51,45,54,62,61,48,74,81,53,92,49,74,60,55,34,71,76,38,72,71,22,38,55,50,48,52,58,41,50,54,39,53,50,52,37,30,55,46,50,53,50,49,34,68,72,44,75,46,50,63,67,64,75,46,74,90,52,66,53,53,82,58,28,84,82,63,120

Secondary structure (DSSP, 8-state):
---HHHHHHHHHHHHHHHHHHHHHHTT--STHHHHSSHHHHHHHHHHHHHHHHHHHHHHHHHHHTTTHHHHT-TTS-HHHH-TT--